Protein AF-A0A7S4HZK8-F1 (afdb_monomer_lite)

Organism: NCBI:txid1487602

Structure (mmCIF, N/CA/C/O backbone):
data_AF-A0A7S4HZK8-F1
#
_entry.id   AF-A0A7S4HZK8-F1
#
loop_
_atom_site.group_PDB
_atom_site.id
_atom_site.type_symbol
_atom_site.label_atom_id
_atom_site.label_alt_id
_atom_site.label_comp_id
_atom_site.label_asym_id
_atom_site.label_entity_id
_atom_site.label_seq_id
_atom_site.pdbx_PDB_ins_code
_atom_site.Cartn_x
_atom_site.Cartn_y
_atom_site.Cartn_z
_atom_site.occupancy
_atom_site.B_iso_or_equiv
_atom_site.auth_seq_id
_atom_site.auth_comp_id
_atom_site.auth_asym_id
_atom_site.auth_atom_id
_atom_site.pdbx_PDB_model_num
ATOM 1 N N . THR A 1 1 ? 5.053 -5.625 -9.103 1.00 81.88 1 THR A N 1
ATOM 2 C CA . THR A 1 1 ? 4.214 -5.146 -7.974 1.00 81.88 1 THR A CA 1
ATOM 3 C C . THR A 1 1 ? 4.979 -5.251 -6.659 1.00 81.88 1 THR A C 1
ATOM 5 O O . THR A 1 1 ? 5.933 -6.011 -6.612 1.00 81.88 1 THR A O 1
ATOM 8 N N . ASN A 1 2 ? 4.647 -4.473 -5.616 1.00 91.62 2 ASN A N 1
ATOM 9 C CA . ASN A 1 2 ? 5.276 -4.585 -4.281 1.00 91.62 2 ASN A CA 1
ATOM 10 C C . ASN A 1 2 ? 4.591 -5.694 -3.450 1.00 91.62 2 ASN A C 1
ATOM 12 O O . ASN A 1 2 ? 3.370 -5.813 -3.507 1.00 91.62 2 ASN A O 1
ATOM 16 N N . CYS A 1 3 ? 5.350 -6.456 -2.655 1.00 94.69 3 CYS A N 1
ATOM 17 C CA . CYS A 1 3 ? 4.865 -7.538 -1.786 1.00 94.69 3 CYS A CA 1
ATOM 18 C C . CYS A 1 3 ? 3.716 -7.127 -0.851 1.00 94.69 3 CYS A C 1
ATOM 20 O O . CYS A 1 3 ? 2.720 -7.835 -0.763 1.00 94.69 3 CYS A O 1
ATOM 22 N N . PHE A 1 4 ? 3.783 -5.941 -0.237 1.00 94.56 4 PHE A N 1
ATOM 23 C CA . PHE A 1 4 ? 2.694 -5.445 0.612 1.00 94.56 4 PHE A CA 1
ATOM 24 C C . PHE A 1 4 ? 1.390 -5.225 -0.172 1.00 94.56 4 PHE A C 1
ATOM 26 O O . PHE A 1 4 ? 0.303 -5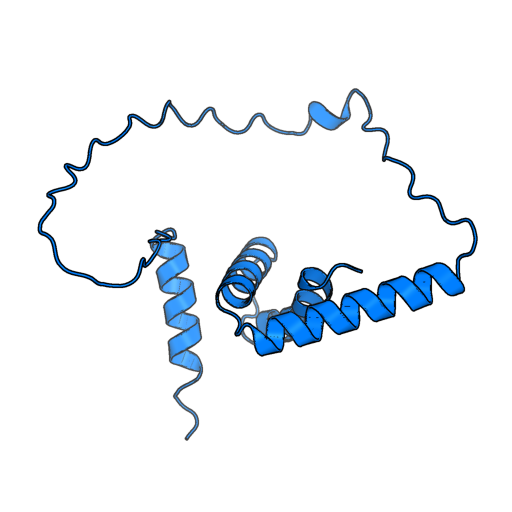.459 0.349 1.00 94.56 4 PHE A O 1
ATOM 33 N N . LEU A 1 5 ? 1.485 -4.793 -1.435 1.00 95.25 5 LEU A N 1
ATOM 34 C CA . LEU A 1 5 ? 0.307 -4.577 -2.277 1.00 95.25 5 LEU A CA 1
ATOM 35 C C . LEU A 1 5 ? -0.331 -5.901 -2.706 1.00 95.25 5 LEU A C 1
ATOM 37 O O . LEU A 1 5 ? -1.552 -5.953 -2.817 1.00 95.25 5 LEU A O 1
ATOM 41 N N . LEU A 1 6 ? 0.469 -6.956 -2.903 1.00 95.19 6 LEU A N 1
ATOM 42 C CA . LEU A 1 6 ? -0.042 -8.311 -3.132 1.00 95.19 6 LEU A CA 1
ATOM 43 C C . LEU A 1 6 ? -0.807 -8.810 -1.904 1.00 95.19 6 LEU A C 1
ATOM 45 O O . LEU A 1 6 ? -1.977 -9.152 -2.019 1.00 95.19 6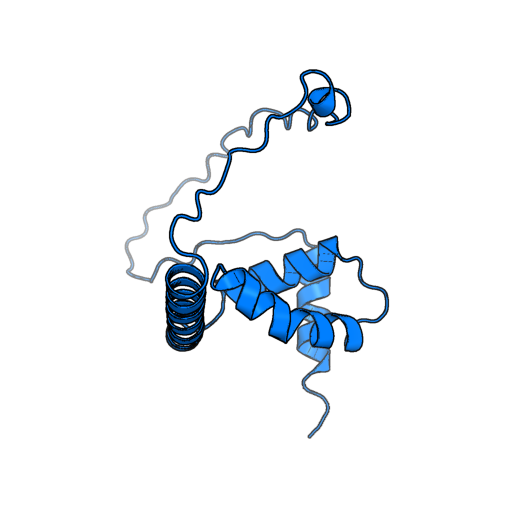 LEU A O 1
ATOM 49 N N . PHE A 1 7 ? -0.209 -8.700 -0.717 1.00 95.19 7 PHE A N 1
ATOM 50 C CA . PHE A 1 7 ? -0.888 -9.029 0.537 1.00 95.19 7 PHE A CA 1
ATOM 51 C C . PHE A 1 7 ? -2.211 -8.261 0.706 1.00 95.19 7 PHE A C 1
ATOM 53 O O . PHE A 1 7 ? -3.245 -8.851 1.021 1.00 95.19 7 PHE A O 1
ATOM 60 N N . CYS A 1 8 ? -2.197 -6.948 0.449 1.00 94.88 8 CYS A N 1
ATOM 61 C CA . CYS A 1 8 ? -3.402 -6.123 0.494 1.00 94.88 8 CYS A CA 1
ATOM 62 C C . CYS A 1 8 ? -4.473 -6.588 -0.496 1.00 94.88 8 CYS A C 1
ATOM 64 O O . CYS A 1 8 ? -5.653 -6.495 -0.175 1.00 94.88 8 CYS A O 1
ATOM 66 N N . LYS A 1 9 ? -4.094 -7.038 -1.697 1.00 93.56 9 LYS A N 1
ATOM 67 C CA . LYS A 1 9 ? -5.045 -7.511 -2.711 1.00 93.56 9 LYS A CA 1
ATOM 68 C C . LYS A 1 9 ? -5.826 -8.723 -2.199 1.00 93.56 9 LYS A C 1
ATOM 70 O O . LYS A 1 9 ? -7.044 -8.744 -2.338 1.00 93.56 9 LYS A O 1
ATOM 75 N N . ASP A 1 10 ? -5.139 -9.659 -1.555 1.00 93.19 10 ASP A N 1
ATOM 76 C CA . ASP A 1 10 ? -5.744 -10.906 -1.077 1.00 93.19 10 ASP A CA 1
ATOM 77 C C . ASP A 1 10 ? -6.628 -10.695 0.159 1.00 93.19 10 ASP A C 1
ATOM 79 O O . ASP A 1 10 ? -7.664 -11.338 0.314 1.00 93.19 10 ASP A O 1
ATOM 83 N N . HIS A 1 11 ? -6.223 -9.788 1.051 1.00 93.06 11 HIS A N 1
ATOM 84 C CA . HIS A 1 11 ? -6.849 -9.643 2.369 1.00 93.06 11 HIS A CA 1
ATOM 85 C C . HIS A 1 11 ? -7.856 -8.495 2.454 1.00 93.06 11 HIS A C 1
ATOM 87 O O . HIS A 1 11 ? -8.710 -8.508 3.338 1.00 93.06 11 HIS A O 1
ATOM 93 N N . ARG A 1 12 ? -7.782 -7.494 1.563 1.00 93.56 12 ARG A N 1
ATOM 94 C CA . ARG A 1 12 ? -8.668 -6.320 1.629 1.00 93.56 12 ARG A CA 1
ATOM 95 C C . ARG A 1 12 ? -10.136 -6.698 1.474 1.00 93.56 12 ARG A C 1
ATOM 97 O O . ARG A 1 12 ? -10.944 -6.163 2.219 1.00 93.56 12 ARG A O 1
ATOM 104 N N . ARG A 1 13 ? -10.469 -7.583 0.526 1.00 91.12 13 ARG A N 1
ATOM 105 C CA . ARG A 1 13 ? -11.864 -7.982 0.279 1.00 91.12 13 ARG A CA 1
ATOM 106 C C . ARG A 1 13 ? -12.462 -8.660 1.510 1.00 91.12 13 ARG A C 1
ATOM 108 O O . ARG A 1 13 ? -13.448 -8.169 2.024 1.00 91.12 13 ARG A O 1
ATOM 115 N N . ARG A 1 14 ? -11.772 -9.664 2.063 1.00 91.25 14 ARG A N 1
ATOM 116 C CA . ARG A 1 14 ? -12.208 -10.351 3.290 1.00 91.25 14 ARG A CA 1
ATOM 117 C C . ARG A 1 14 ? -12.442 -9.379 4.449 1.00 91.25 14 ARG A C 1
ATOM 119 O O . ARG A 1 14 ? -13.465 -9.448 5.103 1.00 91.25 14 ARG A O 1
ATOM 126 N N . LEU A 1 15 ? -11.536 -8.417 4.647 1.00 88.94 15 LEU A N 1
ATOM 127 C CA . LEU A 1 15 ? -11.697 -7.403 5.694 1.00 88.94 15 LEU A CA 1
ATOM 128 C C . LEU A 1 15 ? -12.905 -6.480 5.487 1.00 88.94 15 LEU A C 1
ATOM 130 O O . LEU A 1 15 ? -13.485 -6.043 6.476 1.00 88.94 15 LEU A O 1
ATOM 134 N N . LEU A 1 16 ? -13.238 -6.150 4.236 1.00 89.62 16 LEU A N 1
ATOM 135 C CA . LEU A 1 16 ? -14.427 -5.362 3.904 1.00 89.62 16 LEU A CA 1
ATOM 136 C C . LEU A 1 16 ? -15.706 -6.180 4.099 1.00 89.62 16 LEU A C 1
ATOM 138 O O . LEU A 1 16 ? -16.672 -5.649 4.633 1.00 89.62 16 LEU A O 1
ATOM 142 N N . ASP A 1 17 ? -15.685 -7.456 3.715 1.00 89.50 17 ASP A N 1
ATOM 143 C CA . ASP A 1 17 ? -16.825 -8.367 3.856 1.00 89.50 17 ASP A CA 1
ATOM 144 C C . ASP A 1 17 ? -17.124 -8.662 5.338 1.00 89.50 17 ASP A C 1
ATOM 146 O O . ASP A 1 17 ? -18.280 -8.676 5.745 1.00 89.50 17 ASP A O 1
ATOM 150 N N . GLU A 1 18 ? -16.085 -8.834 6.164 1.00 88.81 18 GLU A N 1
ATOM 151 C CA . GLU A 1 18 ? -16.199 -9.007 7.623 1.00 88.81 18 GLU A CA 1
ATOM 152 C C . GLU A 1 18 ? -16.655 -7.727 8.342 1.00 88.81 18 GLU A C 1
ATOM 154 O O . GLU A 1 18 ? -17.190 -7.792 9.445 1.00 88.81 18 GLU A O 1
ATOM 159 N N . ASN A 1 19 ? -16.409 -6.553 7.753 1.00 84.38 19 ASN A N 1
ATOM 160 C CA . ASN A 1 19 ? -16.695 -5.264 8.378 1.00 84.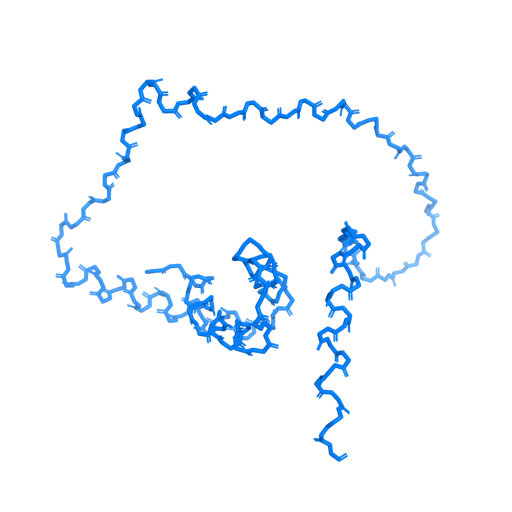38 19 ASN A CA 1
ATOM 161 C C . ASN A 1 19 ? -17.399 -4.316 7.391 1.00 84.38 19 ASN A C 1
ATOM 163 O O . ASN A 1 19 ? -16.817 -3.292 6.992 1.00 84.38 19 ASN A O 1
ATOM 167 N N . PRO A 1 20 ? -18.645 -4.632 6.990 1.00 83.44 20 PRO A N 1
ATOM 168 C CA . PRO A 1 20 ? -19.405 -3.793 6.078 1.00 83.44 20 PRO A CA 1
ATOM 169 C C . PRO A 1 20 ? -19.706 -2.458 6.772 1.00 83.44 20 PRO A C 1
ATOM 171 O O . PRO A 1 20 ? -20.490 -2.389 7.712 1.00 83.44 20 PRO A O 1
ATOM 174 N N . GLY A 1 21 ? -19.030 -1.390 6.340 1.00 84.62 21 GLY A N 1
ATOM 175 C CA . GLY A 1 21 ? -19.169 -0.043 6.910 1.00 84.62 21 GLY A CA 1
ATOM 176 C C . GLY A 1 21 ? -17.866 0.598 7.389 1.00 84.62 21 GLY A C 1
ATOM 177 O O . GLY A 1 21 ? -17.862 1.792 7.687 1.00 84.62 21 GLY A O 1
ATOM 178 N N . LEU A 1 22 ? -16.750 -0.140 7.430 1.00 86.00 22 LEU A N 1
ATOM 179 C CA . LEU A 1 22 ? -15.447 0.482 7.676 1.00 86.00 22 LEU A CA 1
ATOM 180 C C . LEU A 1 22 ? -14.994 1.316 6.479 1.00 86.00 22 LEU A C 1
ATOM 182 O O . LEU A 1 22 ? -15.056 0.884 5.326 1.00 86.00 22 LEU A O 1
ATOM 186 N N . ASP A 1 23 ? -14.445 2.493 6.774 1.00 89.56 23 ASP A N 1
ATOM 187 C CA . ASP A 1 23 ? -13.846 3.336 5.751 1.00 89.56 23 ASP A CA 1
ATOM 188 C C . ASP A 1 23 ? -12.547 2.706 5.215 1.00 89.56 23 ASP A C 1
ATOM 190 O O . ASP A 1 23 ? -11.767 2.061 5.928 1.00 89.56 23 ASP A O 1
ATOM 194 N N . ASN A 1 24 ? -12.254 2.954 3.942 1.00 86.88 24 ASN A N 1
ATOM 195 C CA . ASN A 1 24 ? -11.057 2.465 3.264 1.00 86.88 24 ASN A CA 1
ATOM 196 C C . ASN A 1 24 ? -9.759 2.895 3.969 1.00 86.88 24 ASN A C 1
ATOM 198 O O . ASN A 1 24 ? -8.758 2.159 3.934 1.00 86.88 24 ASN A O 1
ATOM 202 N N . ALA A 1 25 ? -9.755 4.063 4.626 1.00 89.88 25 ALA A N 1
ATOM 203 C CA . ALA A 1 25 ? -8.625 4.512 5.436 1.00 89.88 25 ALA A CA 1
ATOM 204 C C . ALA A 1 25 ? -8.395 3.597 6.652 1.00 89.88 25 ALA A C 1
ATOM 206 O O . ALA A 1 25 ? -7.248 3.251 6.968 1.00 89.88 25 ALA A O 1
ATOM 207 N N . GLN A 1 26 ? -9.471 3.147 7.299 1.00 90.75 26 GLN A N 1
ATOM 208 C CA . GLN A 1 26 ? -9.413 2.226 8.433 1.00 90.75 26 GLN A CA 1
ATOM 209 C C . GLN A 1 26 ? -8.956 0.840 7.974 1.00 90.75 26 GLN A C 1
ATOM 211 O O . GLN A 1 26 ? -8.007 0.297 8.541 1.00 90.75 26 GLN A O 1
ATOM 216 N N . VAL A 1 27 ? -9.513 0.321 6.876 1.00 92.50 27 VAL A N 1
ATOM 217 C CA . VAL A 1 27 ? -9.107 -0.977 6.302 1.00 92.50 27 VAL A CA 1
ATOM 218 C C . VAL A 1 27 ? -7.624 -0.983 5.927 1.00 92.50 27 VAL A C 1
ATOM 220 O O . VAL A 1 27 ? -6.893 -1.926 6.237 1.00 92.50 27 VAL A O 1
ATOM 223 N N . THR A 1 28 ? -7.134 0.093 5.309 1.00 92.00 28 THR A N 1
ATOM 224 C CA . THR A 1 28 ? -5.712 0.212 4.950 1.00 92.00 28 THR A CA 1
ATOM 225 C C . THR A 1 28 ? -4.818 0.279 6.192 1.00 92.00 28 THR A C 1
ATOM 227 O O . THR A 1 28 ? -3.725 -0.295 6.194 1.00 92.00 28 THR A O 1
ATOM 230 N N . SER A 1 29 ? -5.293 0.905 7.272 1.00 93.12 29 SER A N 1
ATOM 231 C CA . SER A 1 29 ? -4.591 0.933 8.561 1.00 93.12 29 SER A CA 1
ATOM 232 C C . SER A 1 29 ? -4.526 -0.456 9.209 1.00 93.12 29 SER A C 1
ATOM 234 O O . SER A 1 29 ? -3.452 -0.876 9.647 1.00 93.12 29 SER A O 1
ATOM 236 N N . LEU A 1 30 ? -5.633 -1.205 9.207 1.00 92.81 30 LEU A N 1
ATOM 237 C CA . LEU A 1 30 ? -5.699 -2.584 9.708 1.00 92.81 30 LEU A CA 1
ATOM 238 C C . LEU A 1 30 ? -4.761 -3.516 8.929 1.00 92.81 30 LEU A C 1
ATOM 240 O O . LEU A 1 30 ? -3.955 -4.226 9.533 1.00 92.81 30 LEU A O 1
ATOM 244 N N . LEU A 1 31 ? -4.790 -3.458 7.594 1.00 95.00 31 LEU A N 1
ATOM 245 C CA . LEU A 1 31 ? -3.880 -4.218 6.727 1.00 95.00 31 LEU A CA 1
ATOM 246 C C . LEU A 1 31 ? -2.411 -3.895 7.009 1.00 95.00 31 LEU A C 1
ATOM 248 O O . LEU A 1 31 ? -1.572 -4.796 7.024 1.00 95.00 31 LEU A O 1
ATOM 252 N N . GLY A 1 32 ? -2.097 -2.624 7.267 1.00 95.06 32 GLY A N 1
ATOM 253 C CA . GLY A 1 32 ? -0.754 -2.201 7.651 1.00 95.06 32 GLY A CA 1
ATOM 254 C C . GLY A 1 32 ? -0.273 -2.865 8.943 1.00 95.06 32 GLY A C 1
ATOM 255 O O . GLY A 1 32 ? 0.881 -3.291 9.016 1.00 95.06 32 GLY A O 1
ATOM 256 N N . ASN A 1 33 ? -1.143 -3.002 9.945 1.00 94.25 33 ASN A N 1
ATOM 257 C CA . ASN A 1 33 ? -0.793 -3.673 11.201 1.00 94.25 33 ASN A CA 1
ATOM 258 C C . ASN A 1 33 ? -0.705 -5.189 11.045 1.00 94.25 33 ASN A C 1
ATOM 260 O O . ASN A 1 33 ? 0.291 -5.770 11.476 1.00 94.25 33 ASN A O 1
ATOM 264 N N . LYS A 1 34 ? -1.665 -5.812 10.347 1.00 94.31 34 LYS A N 1
ATOM 265 C CA . LYS A 1 34 ? -1.602 -7.245 10.018 1.00 94.31 34 LYS A CA 1
ATOM 266 C C . LYS A 1 34 ? -0.299 -7.574 9.284 1.00 94.31 34 LYS A C 1
ATOM 268 O O . LYS A 1 34 ? 0.398 -8.505 9.665 1.00 94.31 34 LYS A O 1
ATOM 273 N N . TRP A 1 35 ? 0.105 -6.754 8.310 1.00 95.25 35 TRP A N 1
ATOM 274 C CA . TRP A 1 35 ? 1.382 -6.928 7.613 1.00 95.25 35 TRP A CA 1
ATOM 275 C C . TRP A 1 35 ? 2.595 -6.791 8.538 1.00 95.25 35 TRP A C 1
ATOM 277 O O . TRP A 1 35 ? 3.528 -7.586 8.444 1.00 95.25 35 TRP A O 1
ATOM 287 N N . LYS A 1 36 ? 2.616 -5.810 9.449 1.00 95.12 36 LYS A N 1
ATOM 288 C CA . LYS A 1 36 ? 3.722 -5.657 10.412 1.00 95.12 36 LYS A CA 1
ATOM 289 C C . LYS A 1 36 ? 3.866 -6.888 11.305 1.00 95.12 36 LYS A C 1
ATOM 291 O O . LYS A 1 36 ? 4.993 -7.354 11.469 1.00 95.12 36 LYS A O 1
ATOM 296 N N . ASN A 1 37 ? 2.752 -7.447 11.767 1.00 94.88 37 ASN A N 1
ATOM 297 C CA . ASN A 1 37 ? 2.718 -8.611 12.655 1.00 94.88 37 ASN A CA 1
ATOM 298 C C . ASN A 1 37 ? 2.779 -9.958 11.912 1.00 94.88 37 ASN A C 1
ATOM 300 O O . ASN A 1 37 ? 2.915 -10.998 12.544 1.00 94.88 37 ASN A O 1
ATOM 304 N N . LEU A 1 38 ? 2.727 -9.954 10.575 1.00 94.38 38 LEU A N 1
ATOM 305 C CA . LEU A 1 38 ? 2.778 -11.171 9.768 1.00 94.38 38 LEU A CA 1
ATOM 306 C C . LEU A 1 38 ? 4.096 -11.931 9.981 1.00 94.38 38 LEU A C 1
ATOM 308 O O . LEU A 1 38 ? 5.169 -11.315 10.070 1.00 94.38 38 LEU A O 1
ATOM 312 N N . SER A 1 39 ? 4.018 -13.264 10.007 1.00 96.50 39 SER A N 1
ATOM 313 C CA . SER A 1 39 ? 5.185 -14.123 10.201 1.00 96.50 39 SER A CA 1
ATOM 314 C C . SER A 1 39 ? 6.251 -13.891 9.113 1.00 96.50 39 SER A C 1
ATOM 316 O O . SER A 1 39 ? 5.919 -13.576 7.962 1.00 96.50 39 SER A O 1
ATOM 318 N N . PRO A 1 40 ? 7.549 -14.042 9.439 1.00 95.12 40 PRO A N 1
ATOM 319 C CA . PRO A 1 40 ? 8.628 -13.869 8.468 1.00 95.12 40 PRO A CA 1
ATOM 320 C C . PRO A 1 40 ? 8.496 -14.792 7.250 1.00 95.12 40 PRO A C 1
ATOM 322 O O . PRO A 1 40 ? 8.756 -14.352 6.133 1.00 95.12 40 PRO A O 1
ATOM 325 N N . HIS A 1 41 ? 8.037 -16.030 7.455 1.00 95.94 41 HIS A N 1
ATOM 326 C CA . HIS A 1 41 ? 7.828 -17.010 6.389 1.00 95.94 41 HIS A CA 1
ATOM 327 C C . HIS A 1 41 ? 6.754 -16.553 5.390 1.00 95.94 41 HIS A C 1
ATOM 329 O O . HIS A 1 41 ? 6.986 -16.535 4.183 1.00 95.94 41 HIS A O 1
ATOM 335 N N . LEU A 1 42 ? 5.604 -16.080 5.879 1.00 94.44 42 LEU A N 1
ATOM 336 C CA . LEU A 1 42 ? 4.549 -15.561 5.003 1.00 94.44 42 LEU A CA 1
ATOM 337 C C . LEU A 1 42 ? 4.977 -14.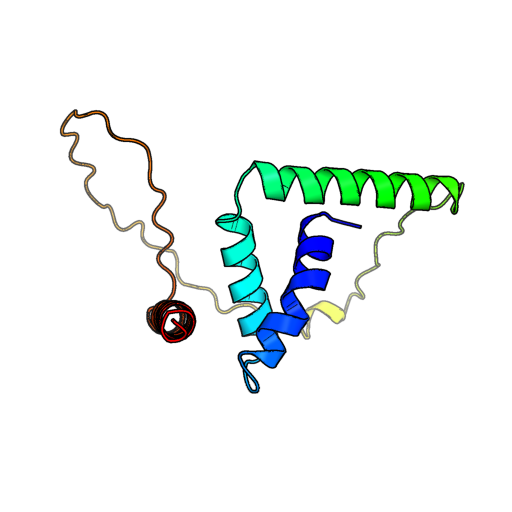265 4.305 1.00 94.44 42 LEU A C 1
ATOM 339 O O . LEU A 1 42 ? 4.712 -14.076 3.119 1.00 94.44 42 LEU A O 1
ATOM 343 N N . LYS A 1 43 ? 5.710 -13.382 4.994 1.00 94.56 43 LYS A N 1
ATOM 344 C CA . LYS A 1 43 ? 6.316 -12.207 4.345 1.00 94.56 43 LYS A CA 1
ATOM 345 C C . LYS A 1 43 ? 7.274 -12.607 3.225 1.00 94.56 43 LYS A C 1
ATOM 347 O O . LYS A 1 43 ? 7.302 -11.927 2.200 1.00 94.56 43 LYS A O 1
ATOM 352 N N . LEU A 1 44 ? 8.066 -13.664 3.418 1.00 96.62 44 LEU A N 1
ATOM 353 C CA . LEU A 1 44 ? 8.980 -14.188 2.405 1.00 96.62 44 LEU A CA 1
ATOM 354 C C . LEU A 1 44 ? 8.205 -14.686 1.181 1.00 96.62 44 LEU A C 1
ATOM 356 O O . LEU A 1 44 ? 8.531 -14.276 0.073 1.00 96.62 44 LEU A O 1
ATOM 360 N N . HIS A 1 45 ? 7.130 -15.453 1.381 1.00 96.62 45 HIS A N 1
ATOM 361 C CA . HIS A 1 45 ? 6.252 -15.901 0.296 1.00 96.62 45 HIS A CA 1
ATOM 362 C C . HIS A 1 45 ? 5.782 -14.730 -0.589 1.00 96.62 45 HIS A C 1
ATOM 364 O O . HIS A 1 45 ? 5.973 -14.741 -1.805 1.00 96.62 45 HIS A O 1
ATOM 370 N N . TYR A 1 46 ? 5.279 -13.651 0.021 1.00 96.75 46 TYR A N 1
ATOM 371 C CA . TYR A 1 46 ? 4.852 -12.459 -0.721 1.00 96.75 46 TYR A CA 1
ATOM 372 C C . TYR A 1 46 ? 6.002 -11.688 -1.385 1.00 96.75 46 TYR A C 1
ATOM 374 O O . TYR A 1 46 ? 5.804 -11.051 -2.425 1.00 96.75 46 TYR A O 1
ATOM 382 N N . LYS A 1 47 ? 7.207 -11.704 -0.801 1.00 96.44 47 LYS A N 1
ATOM 383 C CA . LYS A 1 47 ? 8.407 -11.128 -1.433 1.00 96.44 47 LYS A CA 1
ATOM 384 C C . LYS A 1 47 ? 8.789 -11.901 -2.691 1.00 96.44 47 LYS A C 1
ATOM 386 O O . LYS A 1 47 ? 9.061 -11.270 -3.712 1.00 96.44 47 LYS A O 1
ATOM 391 N N . GLU A 1 48 ? 8.750 -13.225 -2.630 1.00 97.50 48 GLU A N 1
ATOM 392 C CA . GLU A 1 48 ? 9.051 -14.100 -3.762 1.00 97.50 48 GLU A CA 1
ATOM 393 C C . GLU A 1 48 ? 8.037 -13.931 -4.894 1.00 97.50 48 GLU A C 1
ATOM 395 O O . GLU A 1 48 ? 8.423 -13.673 -6.034 1.00 97.50 48 GLU A O 1
ATOM 400 N N . GLN A 1 49 ? 6.742 -13.912 -4.576 1.00 96.06 49 GLN A N 1
ATOM 401 C CA . GLN A 1 49 ? 5.701 -13.615 -5.564 1.00 96.06 49 GLN A CA 1
ATOM 402 C C . GLN A 1 49 ? 5.872 -12.228 -6.198 1.00 96.06 49 GLN A C 1
ATOM 404 O O . GLN A 1 49 ? 5.712 -12.064 -7.407 1.00 96.06 49 GLN A O 1
ATOM 409 N N . ALA A 1 50 ? 6.223 -11.209 -5.406 1.00 96.06 50 ALA A N 1
ATOM 410 C CA . ALA A 1 50 ? 6.477 -9.867 -5.927 1.00 96.06 50 ALA A CA 1
ATOM 411 C C . ALA A 1 50 ? 7.698 -9.818 -6.854 1.00 96.06 50 ALA A C 1
ATOM 413 O O . ALA A 1 50 ? 7.676 -9.089 -7.853 1.00 96.06 50 ALA A O 1
ATOM 414 N N . ARG A 1 51 ? 8.746 -10.584 -6.529 1.00 96.19 51 ARG A N 1
ATOM 415 C CA . ARG A 1 51 ? 9.937 -10.751 -7.367 1.00 96.19 51 ARG A CA 1
ATOM 416 C C . ARG A 1 51 ? 9.563 -11.394 -8.697 1.00 96.19 51 ARG A C 1
ATOM 418 O O . ARG A 1 51 ? 9.944 -10.863 -9.735 1.00 96.19 51 ARG A O 1
ATOM 425 N N . GLU A 1 52 ? 8.764 -12.453 -8.672 1.00 96.19 52 GLU A N 1
ATOM 426 C CA . GLU A 1 52 ? 8.344 -13.150 -9.887 1.00 96.19 52 GLU A CA 1
ATOM 427 C C . GLU A 1 52 ? 7.441 -12.281 -10.769 1.00 96.19 52 GLU A C 1
ATOM 429 O O . GLU A 1 52 ? 7.720 -12.074 -11.946 1.00 96.19 52 GLU A O 1
ATOM 434 N N . GLN A 1 53 ? 6.446 -11.620 -10.176 1.00 94.44 53 GLN A N 1
ATOM 435 C CA . GLN A 1 53 ? 5.612 -10.638 -10.878 1.00 94.44 53 GLN A CA 1
ATOM 436 C C . GLN A 1 53 ? 6.436 -9.511 -11.514 1.00 94.44 53 GLN A C 1
ATOM 438 O O . GLN A 1 53 ? 6.064 -8.978 -12.559 1.00 94.44 53 GLN A O 1
ATOM 443 N N . ARG A 1 54 ? 7.542 -9.105 -10.878 1.00 93.31 54 ARG A N 1
ATOM 444 C CA . ARG A 1 54 ? 8.452 -8.107 -11.447 1.00 93.31 54 ARG A CA 1
ATOM 445 C C . ARG A 1 54 ? 9.205 -8.663 -12.654 1.00 93.31 54 ARG A C 1
ATOM 447 O O . ARG A 1 54 ? 9.275 -7.947 -13.646 1.00 93.31 54 ARG A O 1
ATOM 454 N N . LYS A 1 55 ? 9.721 -9.893 -12.585 1.00 94.56 55 LYS A N 1
ATOM 455 C CA . LYS A 1 55 ? 10.405 -10.545 -13.714 1.00 94.56 55 LYS A CA 1
ATOM 456 C C . LYS A 1 55 ? 9.475 -10.721 -14.909 1.00 94.56 55 LYS A C 1
ATOM 458 O O . LYS A 1 55 ? 9.835 -10.321 -16.007 1.00 94.56 55 LYS A O 1
ATOM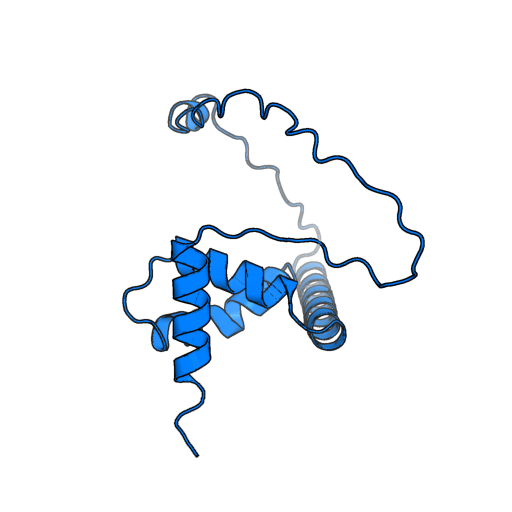 463 N N . ILE A 1 56 ? 8.264 -11.236 -14.682 1.00 95.00 56 ILE A N 1
ATOM 464 C CA . ILE A 1 56 ? 7.249 -11.400 -15.734 1.00 95.00 56 ILE A CA 1
ATOM 465 C C . ILE A 1 56 ? 6.954 -10.051 -16.393 1.00 95.00 56 ILE A C 1
ATOM 467 O O . ILE A 1 56 ? 6.920 -9.945 -17.617 1.00 95.00 56 ILE A O 1
ATOM 471 N N . PHE A 1 57 ? 6.774 -9.000 -15.589 1.00 94.19 57 PHE A N 1
ATOM 472 C CA . PHE A 1 57 ? 6.542 -7.656 -16.109 1.00 94.19 57 PHE A CA 1
ATOM 473 C C . PHE A 1 57 ? 7.728 -7.144 -16.938 1.00 94.19 57 PHE A C 1
ATOM 475 O O . PHE A 1 57 ? 7.521 -6.599 -18.014 1.00 94.19 57 PHE A O 1
ATOM 482 N N . GLU A 1 58 ? 8.959 -7.326 -16.464 1.00 93.19 58 GLU A N 1
ATOM 483 C CA . GLU A 1 58 ? 10.174 -6.887 -17.158 1.00 93.19 58 GLU A CA 1
ATOM 484 C C . GLU A 1 58 ? 10.399 -7.638 -18.478 1.00 93.19 58 GLU A C 1
ATOM 486 O O . GLU A 1 58 ? 10.711 -7.006 -19.484 1.00 93.19 58 GLU A O 1
ATOM 491 N N . ALA A 1 59 ? 10.150 -8.950 -18.504 1.00 95.12 59 ALA A N 1
ATOM 492 C CA . ALA A 1 59 ? 10.238 -9.768 -19.712 1.00 95.12 59 ALA A CA 1
ATOM 493 C C . ALA A 1 59 ? 9.159 -9.409 -20.749 1.00 95.12 59 ALA A C 1
ATOM 495 O O . ALA A 1 59 ? 9.448 -9.316 -21.937 1.00 95.12 59 ALA A O 1
ATOM 496 N N . SER A 1 60 ? 7.919 -9.177 -20.304 1.00 95.94 60 SER A N 1
ATOM 497 C CA . SER A 1 60 ? 6.799 -8.807 -21.188 1.00 95.94 60 SER A CA 1
ATOM 498 C C . SER A 1 60 ? 6.811 -7.339 -21.623 1.00 95.94 60 SER A C 1
ATOM 500 O O . SER A 1 60 ? 6.140 -6.985 -22.587 1.00 95.94 60 SER A O 1
ATOM 502 N N . ASN A 1 61 ? 7.559 -6.475 -20.929 1.00 92.62 61 ASN A N 1
ATOM 503 C CA . ASN A 1 61 ? 7.648 -5.043 -21.221 1.00 92.62 61 ASN A CA 1
ATOM 504 C C . ASN A 1 61 ? 9.118 -4.623 -21.412 1.00 92.62 61 ASN A C 1
ATOM 506 O O . ASN A 1 61 ? 9.644 -3.827 -20.616 1.00 92.62 61 ASN A O 1
ATOM 510 N N . PRO A 1 62 ? 9.797 -5.133 -22.457 1.00 93.38 62 PRO A N 1
ATOM 511 C CA . PRO A 1 62 ? 11.179 -4.767 -22.731 1.00 93.38 62 PRO A CA 1
ATOM 512 C C . PRO A 1 62 ? 11.283 -3.256 -22.980 1.00 93.38 62 PRO A C 1
ATOM 514 O O . PRO A 1 62 ? 10.473 -2.655 -23.682 1.00 93.38 62 PRO A O 1
ATOM 517 N N . GLY A 1 63 ? 12.269 -2.608 -22.356 1.00 91.12 63 GLY A N 1
ATOM 518 C CA . GLY A 1 63 ? 12.480 -1.161 -22.485 1.00 91.12 63 GLY A CA 1
ATOM 519 C C . GLY A 1 63 ? 11.550 -0.278 -21.641 1.00 91.12 63 GLY A C 1
ATOM 520 O O . GLY A 1 63 ? 11.656 0.952 -21.708 1.00 91.12 63 GLY A O 1
ATOM 521 N N . PHE A 1 64 ? 10.676 -0.848 -20.802 1.00 92.12 64 PHE A N 1
ATOM 522 C CA . PHE A 1 64 ? 9.824 -0.057 -19.915 1.00 92.12 64 PHE A CA 1
ATOM 523 C C . PHE A 1 64 ? 10.645 0.779 -18.918 1.00 92.12 64 PHE A C 1
ATOM 525 O O . PHE A 1 64 ? 11.350 0.262 -18.050 1.00 92.12 64 PHE A O 1
ATOM 532 N N . LYS A 1 65 ? 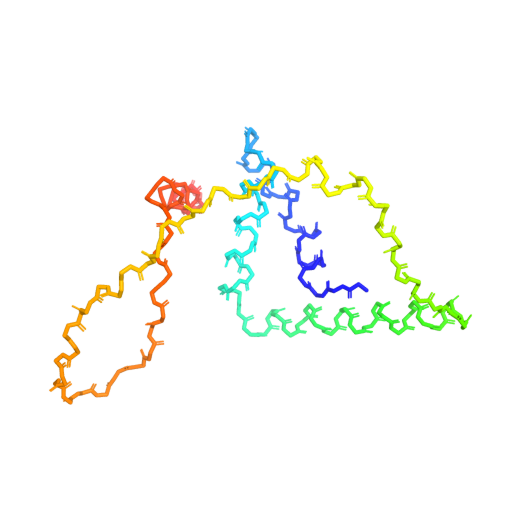10.485 2.107 -18.979 1.00 91.50 65 LYS A N 1
ATOM 533 C CA . LYS A 1 65 ? 11.063 3.055 -18.017 1.00 91.50 65 LYS A CA 1
ATOM 534 C C . LYS A 1 65 ? 9.957 3.781 -17.263 1.00 91.50 65 LYS A C 1
ATOM 536 O O . LYS A 1 65 ? 9.165 4.527 -17.839 1.00 91.50 65 LYS A O 1
ATOM 541 N N . ARG A 1 66 ? 9.932 3.619 -15.938 1.00 90.19 66 ARG A N 1
ATOM 542 C CA . ARG A 1 66 ? 8.991 4.336 -15.067 1.00 90.19 66 ARG A CA 1
ATOM 543 C C . ARG A 1 66 ? 9.317 5.832 -15.072 1.00 90.19 66 ARG A C 1
ATOM 545 O O . ARG A 1 66 ? 10.324 6.248 -14.502 1.00 90.19 66 ARG A O 1
ATOM 552 N N . LYS A 1 67 ? 8.452 6.646 -15.675 1.00 91.38 67 LYS A N 1
ATOM 553 C CA . LYS A 1 67 ? 8.574 8.111 -15.654 1.00 91.38 67 LYS A CA 1
ATOM 554 C C . LYS A 1 67 ? 8.182 8.642 -14.273 1.00 91.38 67 LYS A C 1
ATOM 556 O O . LYS A 1 67 ? 7.186 8.209 -13.693 1.00 91.38 67 LYS A O 1
ATOM 561 N N . LYS A 1 68 ? 8.955 9.588 -13.734 1.00 88.31 68 LYS A N 1
ATOM 562 C CA . LYS A 1 68 ? 8.546 10.327 -12.531 1.00 88.31 68 LYS A CA 1
ATOM 563 C C . LYS A 1 68 ? 7.326 11.176 -12.892 1.00 88.31 68 LYS A C 1
ATOM 565 O O . LYS A 1 68 ? 7.348 11.881 -13.900 1.00 88.31 68 LYS A O 1
ATOM 570 N N . LYS A 1 69 ? 6.263 11.104 -12.088 1.00 86.12 69 LYS A N 1
ATOM 571 C CA . LYS A 1 69 ? 5.084 11.953 -12.286 1.00 86.12 69 LYS A CA 1
ATOM 572 C C . LYS A 1 69 ? 5.498 13.401 -12.014 1.00 86.12 69 LYS A C 1
ATOM 574 O O . LYS A 1 69 ? 5.953 13.697 -10.911 1.00 86.12 69 LYS A O 1
ATOM 579 N N . LYS A 1 70 ? 5.376 14.280 -13.014 1.00 86.62 70 LYS A N 1
ATOM 580 C CA . LYS A 1 70 ? 5.531 15.723 -12.807 1.00 86.62 70 LYS A CA 1
ATOM 581 C C . LYS A 1 70 ? 4.362 16.167 -11.932 1.00 86.62 70 LYS A C 1
ATOM 583 O O . LYS A 1 70 ? 3.208 15.980 -12.309 1.00 86.62 70 LYS A O 1
ATOM 588 N N . ILE A 1 71 ? 4.664 16.639 -10.730 1.00 82.31 71 ILE A N 1
ATOM 589 C CA . ILE A 1 71 ? 3.654 17.242 -9.866 1.00 82.31 71 ILE A CA 1
ATOM 590 C C . ILE A 1 71 ? 3.435 18.646 -10.421 1.00 82.31 71 ILE A C 1
ATOM 592 O O . ILE A 1 71 ? 4.396 19.400 -10.556 1.00 82.31 71 ILE A O 1
ATOM 596 N N . ASP A 1 72 ? 2.201 18.959 -10.809 1.00 83.56 72 ASP A N 1
ATOM 597 C CA . ASP A 1 72 ? 1.850 20.306 -11.249 1.00 83.56 72 ASP A CA 1
ATOM 598 C C . ASP A 1 72 ? 2.126 21.292 -10.102 1.00 83.56 72 ASP A C 1
ATOM 600 O O . ASP A 1 72 ? 1.830 21.000 -8.937 1.00 83.56 72 ASP A O 1
ATOM 604 N N . LYS A 1 73 ? 2.690 22.456 -10.437 1.00 76.00 73 LYS A N 1
ATOM 605 C CA . LYS A 1 73 ? 3.010 23.555 -9.518 1.00 76.00 73 LYS A CA 1
ATOM 606 C C . LYS A 1 73 ? 1.835 23.867 -8.587 1.00 76.00 73 LYS A C 1
ATOM 608 O O . LYS A 1 73 ? 2.044 24.188 -7.416 1.00 76.00 73 LYS A O 1
ATOM 613 N N . TYR A 1 74 ? 0.606 23.705 -9.076 1.00 80.62 74 TYR A N 1
ATOM 614 C CA . TYR A 1 74 ? -0.601 24.024 -8.321 1.00 80.62 74 TYR A CA 1
ATOM 615 C C . TYR A 1 74 ? -1.165 22.866 -7.482 1.00 80.62 74 TYR A C 1
ATOM 617 O O . TYR A 1 74 ? -1.920 23.118 -6.544 1.00 80.62 74 TYR A O 1
ATOM 625 N N . MET A 1 75 ? -0.733 21.619 -7.702 1.00 77.19 75 MET A N 1
ATOM 626 C CA . MET A 1 75 ? -1.221 20.438 -6.962 1.00 77.19 75 MET A CA 1
ATOM 627 C C . MET A 1 75 ? -0.879 20.449 -5.463 1.00 77.19 75 MET A C 1
ATOM 629 O O . MET A 1 75 ? -1.457 19.686 -4.688 1.00 77.19 75 MET A O 1
ATOM 633 N N . HIS A 1 76 ? 0.051 21.303 -5.030 1.00 72.88 76 HIS A N 1
ATOM 634 C CA . HIS A 1 76 ? 0.398 21.466 -3.618 1.00 72.88 76 HIS A CA 1
ATOM 635 C C . HIS A 1 76 ? -0.581 22.358 -2.840 1.00 72.88 76 HIS A C 1
ATOM 637 O O . HIS A 1 76 ? -0.627 22.235 -1.621 1.00 72.88 76 HIS A O 1
ATOM 643 N N . HIS A 1 77 ? -1.379 23.203 -3.505 1.00 69.31 77 HIS A N 1
ATOM 644 C CA . HIS A 1 77 ? -2.304 24.126 -2.829 1.00 69.31 77 HIS A CA 1
ATOM 645 C C . HIS A 1 77 ? -3.496 23.397 -2.198 1.00 69.31 77 HIS A C 1
ATOM 647 O O . HIS A 1 77 ? -3.953 23.777 -1.126 1.00 69.31 77 HIS A O 1
ATOM 653 N N . PHE A 1 78 ? -3.941 22.298 -2.814 1.00 69.19 78 PHE A N 1
ATOM 654 C CA . PHE A 1 78 ? -4.994 21.433 -2.268 1.00 69.19 78 PHE A CA 1
ATOM 655 C C . PHE A 1 78 ? -4.491 20.482 -1.179 1.00 69.19 78 PHE A C 1
ATOM 657 O O . PHE A 1 78 ? -5.290 19.884 -0.458 1.00 69.19 78 PHE A O 1
ATOM 664 N N . ARG A 1 79 ? -3.167 20.325 -1.024 1.00 70.69 79 ARG A N 1
ATOM 665 C CA . ARG A 1 79 ? -2.625 19.677 0.170 1.00 70.69 79 ARG A CA 1
ATOM 666 C C . ARG A 1 79 ? -2.737 20.680 1.303 1.00 70.69 79 ARG A C 1
ATOM 668 O O . ARG A 1 79 ? -1.870 21.535 1.465 1.00 70.69 79 ARG A O 1
ATOM 675 N N . THR A 1 80 ? -3.797 20.550 2.095 1.00 69.81 80 THR A N 1
ATOM 676 C CA . THR A 1 80 ? -3.891 21.244 3.375 1.00 69.81 80 THR A CA 1
ATOM 677 C C . THR A 1 80 ? -2.581 21.013 4.123 1.00 69.81 80 THR A C 1
ATOM 679 O O . THR A 1 80 ? -2.077 19.885 4.222 1.00 69.81 80 THR A O 1
ATOM 682 N N . LYS A 1 81 ? -1.947 22.104 4.566 1.00 61.84 81 LYS A N 1
ATOM 683 C CA . LYS A 1 81 ? -0.771 22.002 5.426 1.00 61.84 81 LYS A CA 1
ATOM 684 C C . LYS A 1 81 ? -1.209 21.128 6.593 1.00 61.84 81 LYS A C 1
ATOM 686 O O . LYS A 1 81 ? -2.173 21.475 7.272 1.00 61.84 81 LYS A O 1
ATOM 691 N N . LYS A 1 82 ? -0.545 19.983 6.798 1.00 57.22 82 LYS A N 1
ATOM 692 C CA . LYS A 1 82 ? -0.743 19.216 8.031 1.00 57.22 82 LYS A CA 1
ATOM 693 C C . LYS A 1 82 ? -0.621 20.229 9.173 1.00 57.22 82 LYS A C 1
ATOM 695 O O . LYS A 1 82 ? 0.344 21.004 9.129 1.00 57.22 82 LYS A O 1
ATOM 700 N N . PRO A 1 83 ? -1.570 20.291 10.124 1.00 60.53 83 PRO A N 1
ATOM 701 C CA . PRO A 1 83 ? -1.417 21.181 11.262 1.00 60.53 83 PRO A CA 1
ATOM 702 C C . PRO A 1 83 ? -0.026 20.932 11.836 1.00 60.53 83 PRO A C 1
ATOM 704 O O . PRO A 1 83 ? 0.404 19.777 11.927 1.00 60.53 83 PRO A O 1
ATOM 707 N N . LYS A 1 84 ? 0.717 22.009 12.119 1.00 53.66 84 LYS A N 1
ATOM 708 C CA . LYS A 1 84 ? 1.987 21.903 12.832 1.00 53.66 84 LYS A CA 1
ATOM 709 C C . LYS A 1 84 ? 1.650 21.221 14.154 1.00 53.66 84 LYS A C 1
ATOM 711 O O . LYS A 1 84 ? 1.161 21.871 15.068 1.00 53.66 84 LYS A O 1
ATOM 716 N N . THR A 1 85 ? 1.844 19.909 14.243 1.00 55.56 85 THR A N 1
ATOM 717 C CA . THR A 1 85 ? 1.939 19.252 15.538 1.00 55.56 85 THR A CA 1
ATOM 718 C C . THR A 1 85 ? 3.076 19.977 16.235 1.00 55.56 85 THR A C 1
ATOM 720 O O . THR A 1 85 ? 4.189 19.996 15.697 1.00 55.56 85 THR A O 1
ATOM 723 N N . SER A 1 86 ? 2.764 20.648 17.341 1.00 52.06 86 SER A N 1
ATOM 724 C CA . SER A 1 86 ? 3.713 21.327 18.219 1.00 52.06 86 SER A CA 1
ATOM 725 C C . SER A 1 86 ? 4.974 20.476 18.408 1.00 52.06 86 SER A C 1
ATOM 727 O O . SER A 1 86 ? 4.882 19.245 18.293 1.00 52.06 86 SER A O 1
ATOM 729 N N . PRO A 1 87 ? 6.147 21.081 18.684 1.00 52.28 87 PRO A N 1
ATOM 730 C CA . PRO A 1 87 ? 7.351 20.317 18.985 1.00 52.28 87 PRO A CA 1
ATOM 731 C C . PRO A 1 87 ? 6.973 19.233 19.987 1.00 52.28 87 PRO A C 1
ATOM 733 O O . PRO A 1 87 ? 6.391 19.541 21.029 1.00 52.28 87 PRO A O 1
ATOM 736 N N . LYS A 1 88 ? 7.223 17.963 19.652 1.00 57.00 88 LYS A N 1
ATOM 737 C CA . LYS A 1 88 ? 7.170 16.916 20.663 1.00 57.00 88 LYS A CA 1
ATOM 738 C C . LYS A 1 88 ? 8.230 17.320 21.675 1.00 57.00 88 LYS A C 1
ATOM 740 O O . LYS A 1 88 ? 9.411 17.113 21.411 1.00 57.00 88 LYS A O 1
ATOM 745 N N . GLN A 1 89 ? 7.814 17.946 22.775 1.00 46.06 89 GLN A N 1
ATOM 746 C CA . GLN A 1 89 ? 8.636 18.007 23.969 1.00 46.06 89 GLN A CA 1
ATOM 747 C C . GLN A 1 89 ? 9.091 16.563 24.188 1.00 46.06 89 GLN A C 1
ATOM 749 O O . GLN A 1 89 ? 8.231 15.671 24.214 1.00 46.06 89 GLN A O 1
ATOM 754 N N . PRO A 1 90 ? 10.402 16.277 24.209 1.00 47.03 90 PRO A N 1
ATOM 755 C CA . PRO A 1 90 ? 10.841 14.970 24.634 1.00 47.03 90 PRO A CA 1
ATOM 756 C C . PRO A 1 90 ? 10.344 14.840 26.070 1.00 47.03 90 PRO A C 1
ATOM 758 O O . PRO A 1 90 ? 10.882 15.466 26.976 1.00 47.03 90 PRO A O 1
ATOM 761 N N . MET A 1 91 ? 9.270 14.080 26.281 1.00 47.47 91 MET A N 1
ATOM 762 C CA . MET A 1 91 ? 8.968 13.581 27.611 1.00 47.47 91 MET A CA 1
ATOM 763 C C . MET A 1 91 ? 10.176 12.732 27.981 1.00 47.47 91 MET A C 1
ATOM 765 O O . MET A 1 91 ? 10.356 11.630 27.458 1.00 47.47 91 MET A O 1
ATOM 769 N N . TYR A 1 92 ? 11.060 13.303 28.793 1.00 39.50 92 TYR A N 1
ATOM 770 C CA . TYR A 1 92 ? 12.143 12.580 29.424 1.00 39.50 92 TYR A CA 1
ATOM 771 C C . TYR A 1 92 ? 11.491 11.531 30.321 1.00 39.50 92 TYR A C 1
ATOM 773 O O . TYR A 1 92 ? 10.972 11.840 31.389 1.00 39.50 92 TYR A O 1
ATOM 781 N N . ILE A 1 93 ? 11.442 10.294 29.832 1.00 51.28 93 ILE A N 1
ATOM 782 C CA . ILE A 1 93 ? 11.125 9.124 30.641 1.00 51.28 93 ILE A CA 1
ATOM 783 C C . ILE A 1 93 ? 12.482 8.658 31.176 1.00 51.28 93 ILE A C 1
ATOM 785 O O . ILE A 1 93 ? 13.310 8.229 30.363 1.00 51.28 93 ILE A O 1
ATOM 789 N N . PRO A 1 94 ? 12.758 8.767 32.489 1.00 40.56 94 PRO A N 1
ATOM 790 C CA . PRO A 1 94 ? 13.999 8.269 33.061 1.00 40.56 94 PRO A CA 1
ATOM 791 C C . PRO A 1 94 ? 14.130 6.785 32.719 1.00 40.56 94 PRO A C 1
ATOM 793 O O . PRO A 1 94 ? 13.302 5.966 33.118 1.00 40.56 94 PRO A O 1
ATOM 796 N N . ARG A 1 95 ? 15.156 6.429 31.944 1.00 35.94 95 ARG A N 1
ATOM 797 C CA . ARG A 1 95 ? 15.529 5.032 31.730 1.00 35.94 95 ARG A CA 1
ATOM 798 C C . ARG A 1 95 ? 16.269 4.587 32.987 1.00 35.94 95 ARG A C 1
ATOM 800 O O . ARG A 1 95 ? 17.481 4.754 33.080 1.00 35.94 95 ARG A O 1
ATOM 807 N N . THR A 1 96 ? 15.543 4.066 33.970 1.00 39.62 96 THR A N 1
ATOM 808 C CA . THR A 1 96 ? 16.160 3.349 35.083 1.00 39.62 96 THR A CA 1
ATOM 809 C C . THR A 1 96 ? 16.771 2.063 34.533 1.00 39.62 96 THR A C 1
ATOM 811 O O . THR A 1 96 ? 16.085 1.114 34.159 1.00 39.62 96 THR A O 1
ATOM 814 N N . THR A 1 97 ? 18.096 2.065 34.419 1.00 41.94 97 THR A N 1
ATOM 815 C CA . THR A 1 97 ? 18.901 0.871 34.179 1.00 41.94 97 THR A CA 1
ATOM 816 C C . THR A 1 97 ? 18.817 -0.012 35.422 1.00 41.94 97 THR A C 1
ATOM 818 O O . THR A 1 97 ? 19.579 0.156 36.365 1.00 41.94 97 THR A O 1
ATOM 821 N N . GLN A 1 98 ? 17.871 -0.947 35.425 1.00 36.72 98 GLN A N 1
ATOM 822 C CA . GLN A 1 98 ? 18.008 -2.211 36.143 1.00 36.72 98 GLN A CA 1
ATOM 823 C C . GLN A 1 98 ? 18.411 -3.238 35.084 1.00 36.72 98 GLN A C 1
ATOM 825 O O . GLN A 1 98 ? 17.663 -3.520 34.148 1.00 36.72 98 GLN A O 1
ATOM 830 N N . HIS A 1 99 ? 19.646 -3.714 35.181 1.00 40.66 99 HIS A N 1
ATOM 831 C CA . HIS A 1 99 ? 20.201 -4.775 34.354 1.00 40.66 99 HIS A CA 1
ATOM 832 C C . HIS A 1 99 ? 19.335 -6.038 34.518 1.00 40.66 99 HIS A C 1
ATOM 834 O O . HIS A 1 99 ? 19.373 -6.678 35.561 1.00 40.66 99 HIS A O 1
ATOM 840 N N . SER A 1 100 ? 18.543 -6.405 33.510 1.00 39.44 100 SER A N 1
ATOM 841 C CA . SER A 1 100 ? 18.177 -7.805 33.260 1.00 39.44 100 SER A CA 1
ATOM 842 C C . SER A 1 100 ? 17.741 -7.980 31.806 1.00 39.44 100 SER A C 1
ATOM 844 O O . SER A 1 100 ? 17.055 -7.147 31.212 1.00 39.44 100 SER A O 1
ATOM 846 N N . GLU A 1 101 ? 18.253 -9.038 31.197 1.00 43.16 101 GLU A N 1
ATOM 847 C CA . GLU A 1 101 ? 18.128 -9.366 29.786 1.00 43.16 101 GLU A CA 1
ATOM 848 C C . GLU A 1 101 ? 16.680 -9.739 29.435 1.00 43.16 101 GLU A C 1
ATOM 850 O O . GLU A 1 101 ? 16.193 -10.797 29.821 1.00 43.16 101 GLU A O 1
ATOM 855 N N . ALA A 1 102 ? 15.978 -8.913 28.652 1.00 42.78 102 ALA A N 1
ATOM 856 C CA . ALA A 1 102 ? 14.743 -9.338 27.993 1.00 42.78 102 ALA A CA 1
ATOM 857 C C . ALA A 1 102 ? 14.482 -8.554 26.697 1.00 42.78 102 ALA A C 1
ATOM 859 O O . ALA A 1 102 ? 14.599 -7.334 26.614 1.00 42.78 102 ALA A O 1
ATOM 860 N N . LYS A 1 103 ? 14.155 -9.313 25.652 1.00 36.84 103 LYS A N 1
ATOM 861 C CA . LYS A 1 103 ? 14.081 -8.945 24.232 1.00 36.84 103 LYS A CA 1
ATOM 862 C C . LYS A 1 103 ? 13.195 -7.714 23.962 1.00 36.84 103 LYS A C 1
ATOM 864 O O . LYS A 1 103 ? 12.054 -7.636 24.403 1.00 36.84 103 LYS A O 1
ATOM 869 N N . ALA A 1 104 ? 13.722 -6.788 23.157 1.00 39.66 104 ALA A N 1
ATOM 870 C CA . ALA A 1 104 ? 13.130 -5.496 22.813 1.00 39.66 104 ALA A CA 1
ATOM 871 C C . ALA A 1 104 ? 11.730 -5.595 22.171 1.00 39.66 104 ALA A C 1
ATOM 873 O O . ALA A 1 104 ? 11.590 -5.845 20.971 1.00 39.66 104 ALA A O 1
ATOM 874 N N . GLN A 1 105 ? 10.695 -5.302 22.956 1.00 38.88 105 GLN A N 1
ATOM 875 C CA . GLN A 1 105 ? 9.362 -4.968 22.462 1.00 38.88 105 GLN A CA 1
ATOM 876 C C . GLN A 1 105 ? 9.340 -3.465 22.140 1.00 38.88 105 GLN A C 1
ATOM 878 O O . GLN A 1 105 ? 9.611 -2.629 22.999 1.00 38.88 105 GLN A O 1
ATOM 883 N N . ARG A 1 106 ? 9.095 -3.093 20.875 1.00 45.47 106 ARG A N 1
ATOM 884 C CA . ARG A 1 106 ? 8.889 -1.685 20.492 1.00 45.47 106 ARG A CA 1
ATOM 885 C C . ARG A 1 106 ? 7.410 -1.357 20.632 1.00 45.47 106 ARG A C 1
ATOM 887 O O . ARG A 1 106 ? 6.600 -1.817 19.832 1.00 45.47 106 ARG A O 1
ATOM 894 N N . ASN A 1 107 ? 7.078 -0.544 21.624 1.00 47.09 107 ASN A N 1
ATOM 895 C CA . ASN A 1 107 ? 5.701 -0.215 21.972 1.00 47.09 107 ASN A CA 1
ATOM 896 C C . ASN A 1 107 ? 5.099 0.705 20.896 1.00 47.09 107 ASN A C 1
ATOM 898 O O . ASN A 1 107 ? 5.465 1.875 20.779 1.00 47.09 107 ASN A O 1
ATOM 902 N N . THR A 1 108 ? 4.185 0.178 20.081 1.00 54.44 108 THR A N 1
ATOM 903 C CA . THR A 1 108 ? 3.384 0.964 19.138 1.00 54.44 108 THR A CA 1
ATOM 904 C C . THR A 1 108 ? 2.084 1.373 19.824 1.00 54.44 108 THR A C 1
ATOM 906 O O . THR A 1 108 ? 1.093 0.645 19.751 1.00 54.44 108 THR A O 1
ATOM 909 N N . THR A 1 109 ? 2.066 2.513 20.515 1.00 58.78 109 THR A N 1
ATOM 910 C CA . THR A 1 109 ? 0.822 3.025 21.108 1.00 58.78 109 THR A CA 1
ATOM 911 C C . THR A 1 109 ? -0.083 3.542 19.994 1.00 58.78 109 THR A C 1
ATOM 913 O O . THR A 1 109 ? 0.069 4.649 19.480 1.00 58.78 109 THR A O 1
ATOM 916 N N . LEU A 1 110 ? -0.979 2.669 19.554 1.00 62.59 110 LEU A N 1
ATOM 917 C CA . LEU A 1 110 ? -2.096 2.985 18.680 1.00 62.59 110 LEU A CA 1
ATOM 918 C C . LEU A 1 110 ? -3.127 3.822 19.457 1.00 62.59 110 LEU A C 1
ATOM 920 O O . LEU A 1 110 ? -3.224 3.701 20.674 1.00 62.59 110 LEU A O 1
ATOM 924 N N . LEU A 1 111 ? -3.899 4.668 18.766 1.00 65.88 111 LEU A N 1
ATOM 925 C CA . LEU A 1 111 ? -4.967 5.444 19.409 1.00 65.88 111 LEU A CA 1
ATOM 926 C C . LEU A 1 111 ? -5.952 4.497 20.122 1.00 65.88 111 LEU A C 1
ATOM 928 O O . LEU A 1 111 ? -6.296 3.470 19.532 1.00 65.88 111 LEU A O 1
ATOM 932 N N . PRO A 1 112 ? -6.447 4.828 21.331 1.00 64.38 112 PRO A N 1
ATOM 933 C CA . PRO A 1 112 ? -7.317 3.935 22.102 1.00 64.38 112 PRO A CA 1
ATOM 934 C C . PRO A 1 112 ? -8.563 3.475 21.334 1.00 64.38 112 PRO A C 1
ATOM 936 O O . PRO A 1 112 ? -8.931 2.307 21.399 1.00 64.38 112 PRO A O 1
ATOM 939 N N . SER A 1 113 ? -9.164 4.353 20.522 1.00 66.56 113 SER A N 1
ATOM 940 C CA . SER A 1 113 ? -10.297 3.998 19.652 1.00 66.56 113 SER A CA 1
ATOM 941 C C . SER A 1 113 ? -9.933 2.938 18.610 1.00 66.56 113 SER A C 1
ATOM 943 O O . SER A 1 113 ? -10.716 2.042 18.310 1.00 66.56 113 SER A O 1
ATOM 945 N N . PHE A 1 114 ? -8.712 3.004 18.088 1.00 65.88 114 PHE A N 1
ATOM 946 C CA . PHE A 1 114 ? -8.205 2.084 17.083 1.00 65.88 114 PHE A CA 1
ATOM 947 C C . PHE A 1 114 ? -7.726 0.757 17.697 1.00 65.88 114 PHE A C 1
ATOM 949 O O . PHE A 1 114 ? -7.877 -0.291 17.075 1.00 65.88 114 PHE A O 1
ATOM 956 N N . GLN A 1 115 ? -7.216 0.775 18.934 1.00 69.50 115 GLN A N 1
ATOM 957 C CA . GLN A 1 115 ? -6.950 -0.442 19.714 1.00 69.50 115 GLN A CA 1
ATOM 958 C C . GLN A 1 115 ? -8.246 -1.183 20.057 1.00 69.50 115 GLN A C 1
ATOM 960 O O . GLN A 1 115 ? -8.303 -2.401 19.915 1.00 69.50 115 GLN A O 1
ATOM 965 N N . SER A 1 116 ? -9.295 -0.456 20.449 1.00 68.75 116 SER A N 1
ATOM 966 C CA . SER A 1 116 ? -10.613 -1.039 20.718 1.00 68.75 116 SER A CA 1
ATOM 967 C C . SER A 1 116 ? -11.237 -1.660 19.468 1.00 68.75 116 SER A C 1
ATOM 969 O O . SER A 1 116 ? -11.804 -2.745 19.560 1.00 68.75 116 SER A O 1
ATOM 971 N N . LEU A 1 117 ? -11.076 -1.033 18.296 1.00 71.12 117 LEU A N 1
ATOM 972 C CA . LEU A 1 117 ? -11.527 -1.610 17.025 1.00 71.12 117 LEU A CA 1
ATOM 973 C C . LEU A 1 117 ? -10.777 -2.906 16.687 1.00 71.12 117 LEU A C 1
ATOM 975 O O . LEU A 1 117 ? -11.400 -3.894 16.316 1.00 71.12 117 LEU A O 1
ATOM 979 N N . LEU A 1 118 ? -9.451 -2.924 16.855 1.00 72.06 118 LEU A N 1
ATOM 980 C CA . LEU A 1 118 ? -8.644 -4.130 16.643 1.00 72.06 118 LEU A CA 1
ATOM 981 C C . LEU A 1 118 ? -9.052 -5.268 17.585 1.00 72.06 118 LEU A C 1
ATOM 983 O O . LEU A 1 118 ? -9.259 -6.388 17.126 1.00 72.06 118 LEU A O 1
ATOM 987 N N . ARG A 1 119 ? -9.245 -4.962 18.871 1.00 73.06 119 ARG A N 1
ATOM 988 C CA . ARG A 1 119 ? -9.677 -5.941 19.875 1.00 73.06 119 ARG A CA 1
ATOM 989 C C . ARG A 1 119 ? -11.076 -6.491 19.580 1.00 73.06 119 ARG A C 1
ATOM 991 O O . ARG A 1 119 ? -11.289 -7.684 19.729 1.00 73.06 119 ARG A O 1
ATOM 998 N N . SER A 1 120 ? -12.002 -5.643 19.128 1.00 64.44 120 SER A N 1
ATOM 999 C CA . SER A 1 120 ? -13.374 -6.044 18.772 1.00 64.44 120 SER A CA 1
ATOM 1000 C C . SER A 1 120 ? -13.421 -7.019 17.584 1.00 64.44 120 SER A C 1
ATOM 1002 O O . SER A 1 120 ? -14.222 -7.954 17.562 1.00 64.44 120 SER A O 1
ATOM 1004 N N . ILE A 1 121 ? -12.521 -6.845 16.610 1.00 63.69 121 ILE A N 1
ATOM 1005 C CA . ILE A 1 121 ? -12.402 -7.752 15.459 1.00 63.69 121 ILE A CA 1
ATOM 1006 C C . ILE A 1 121 ? -11.782 -9.096 15.884 1.00 63.69 121 ILE A C 1
ATOM 1008 O O . ILE A 1 121 ? -12.215 -10.143 15.414 1.00 63.69 121 ILE A O 1
ATOM 1012 N N . GLU A 1 122 ? -10.810 -9.092 16.802 1.00 65.06 122 GLU A N 1
ATOM 1013 C CA . GLU A 1 122 ? -10.160 -10.314 17.313 1.00 65.06 122 GLU A CA 1
ATOM 1014 C C . GLU A 1 122 ? -11.081 -11.169 18.207 1.00 65.06 122 GLU A C 1
ATOM 1016 O O . GLU A 1 122 ? -10.947 -12.393 18.244 1.00 65.06 122 GLU A O 1
ATOM 1021 N N . THR A 1 123 ? -12.046 -10.561 18.904 1.00 59.38 123 THR A N 1
ATOM 1022 C CA . THR A 1 123 ? -13.016 -11.299 19.733 1.00 59.38 123 THR A CA 1
ATOM 1023 C C . THR A 1 123 ? -14.126 -11.977 18.925 1.00 59.38 123 THR A C 1
ATOM 1025 O O . THR A 1 123 ? -14.691 -12.957 19.397 1.00 59.38 123 THR A O 1
ATOM 1028 N N . ASN A 1 124 ? -14.414 -11.517 17.701 1.00 51.94 124 ASN A N 1
ATOM 1029 C CA . ASN A 1 124 ? -15.473 -12.086 16.850 1.00 51.94 124 ASN A CA 1
ATOM 1030 C C . ASN A 1 124 ? -15.054 -13.353 16.084 1.00 51.94 124 ASN A C 1
ATOM 1032 O O . ASN A 1 124 ? -15.902 -14.053 15.539 1.00 51.94 124 ASN A O 1
ATOM 1036 N N . THR A 1 125 ? -13.762 -13.686 16.048 1.00 58.31 125 THR A N 1
ATOM 1037 C CA . THR A 1 125 ? -13.266 -14.901 15.377 1.00 58.31 125 THR A CA 1
ATOM 1038 C C . THR A 1 125 ? -13.179 -16.122 16.300 1.00 58.31 125 THR A C 1
ATOM 1040 O O . THR A 1 125 ? -12.711 -17.162 15.852 1.00 58.31 125 THR A O 1
ATOM 1043 N N . ASN A 1 126 ? -13.594 -16.020 17.573 1.00 51.78 126 ASN A N 1
ATOM 1044 C CA . ASN A 1 126 ? -13.473 -17.100 18.571 1.00 51.78 126 ASN A CA 1
ATOM 1045 C C . ASN A 1 126 ? -14.811 -17.689 19.062 1.00 51.78 126 ASN A C 1
ATOM 1047 O O . ASN A 1 126 ? -14.821 -18.457 20.017 1.00 51.78 126 ASN A O 1
ATOM 1051 N N . THR A 1 127 ? -15.933 -17.388 18.407 1.00 53.50 127 THR A N 1
ATOM 1052 C CA . THR A 1 127 ? -17.239 -18.020 18.691 1.00 53.50 127 THR A CA 1
ATOM 1053 C C . THR A 1 127 ? -17.780 -18.748 17.463 1.00 53.50 127 THR A C 1
ATOM 1055 O O . THR A 1 127 ? -18.866 -18.452 16.971 1.00 53.50 127 THR A O 1
ATOM 1058 N N . ASN A 1 128 ? -16.985 -19.671 16.926 1.00 48.25 128 ASN A N 1
ATOM 1059 C CA . ASN A 1 128 ? -17.468 -20.756 16.072 1.00 48.25 128 ASN A CA 1
ATOM 1060 C C . ASN A 1 128 ? -16.558 -21.977 16.266 1.00 48.25 128 ASN A C 1
ATOM 1062 O O . ASN A 1 128 ? -15.744 -22.313 15.408 1.00 48.25 128 ASN A O 1
ATOM 1066 N N . LEU A 1 129 ? -16.678 -22.574 17.452 1.00 42.59 129 LEU A N 1
ATOM 1067 C CA . LEU A 1 129 ? -16.546 -24.004 17.723 1.00 42.59 129 LEU A CA 1
ATOM 1068 C C . LEU A 1 129 ? -17.599 -24.353 18.775 1.00 42.59 129 LEU A C 1
ATOM 1070 O O . LEU A 1 129 ? -17.716 -23.564 19.741 1.00 42.59 129 LEU A O 1
#

Foldseek 3Di:
DALLVVQCVVCLVVVCVLPVPDDPVLSVVVSVVCVVPDDPVVSVVSRVVVVVVVVVCCVVDPPDDDDDDDDPPCNCVVVDDDPPPPPPPPPPDPPPDPDDDDDDDDDDDDDPVSVVVVVVSVVVVPPDD

pLDDT: mean 76.26, std 20.06, range [35.94, 97.5]

Radius of gyration: 20.95 Å; chains: 1; bounding box: 40×48×59 Å

InterPro domains:
  IPR009071 High mobility group box domain [PF00505] (1-65)
  IPR009071 High mobility group box domain [PS50118] (1-65)
  IPR009071 High mobility group box domain [SM00398] (1-66)
  IPR036910 High mobility group box domain superfamily [G3DSA:1.10.30.10] (1-75)
  IPR036910 High mobility group box domain superfamily [SSF47095] (2-72)
  IPR050140 SRY-related HMG-box transcription factor-like [PTHR10270] (2-108)

Sequence (129 aa):
TNCFLLFCKDHRRRLLDENPGLDNAQVTSLLGNKWKNLSPHLKLHYKEQAREQRKIFEASNPGFKRKKKKIDKYMHHFRTKKPKTSPKQPMYIPRTTQHSEAKAQRNTTLLPSFQSLLRSIETNTNTNL

Secondary structure (DSSP, 8-state):
--HHHHHHHHHHHHHHHHSTT--HHHHHHHHHHHHHHS-HHHHHHHHHHHHHHHHHHHHHSTT---PPP---TTTTTTSPPPP----------------------------HHHHHHHHHHHHTTS---